Protein AF-A0AAE0E364-F1 (afdb_monomer_lite)

Radius of gyration: 18.72 Å; chains: 1; bounding box: 36×36×60 Å

Sequence (112 aa):
MSKFCPLLTIGPAVPSFYLDNRVQNDKDNDLNLYKLLDPSICTNWLNTKPERSVVYVSFGNMDCLSNEQMEELAWGLKQNNFYFLWVVRASEEPKLLKQFIEEIADKGLLVK

Organism: NCBI:txid43782

Structure (mmCIF, N/CA/C/O backbone):
data_AF-A0AAE0E364-F1
#
_entry.id   AF-A0AAE0E364-F1
#
loop_
_atom_site.group_PDB
_atom_site.id
_atom_site.type_symbol
_atom_site.label_atom_id
_atom_site.label_alt_id
_atom_site.label_comp_id
_atom_site.label_asym_id
_atom_site.label_entity_id
_atom_site.label_seq_id
_atom_site.pdbx_PDB_ins_code
_atom_site.Cartn_x
_atom_site.Cartn_y
_atom_site.Cartn_z
_atom_site.occupancy
_atom_site.B_iso_or_equiv
_atom_site.auth_seq_id
_atom_site.auth_comp_id
_atom_site.auth_asym_id
_atom_site.auth_atom_id
_atom_site.pdbx_PDB_model_num
ATOM 1 N N . MET A 1 1 ? 7.410 23.446 -40.895 1.00 49.69 1 MET A N 1
ATOM 2 C CA . MET A 1 1 ? 7.978 22.079 -40.929 1.00 49.69 1 MET A CA 1
ATOM 3 C C . MET A 1 1 ? 8.022 21.575 -39.496 1.00 49.69 1 MET A C 1
ATOM 5 O O . 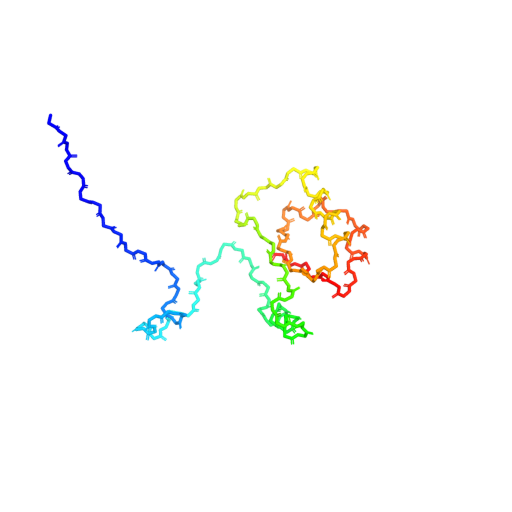MET A 1 1 ? 8.785 22.131 -38.713 1.00 49.69 1 MET A O 1
ATOM 9 N N . SER A 1 2 ? 7.148 20.643 -39.100 1.00 66.12 2 SER A N 1
ATOM 10 C CA . SER A 1 2 ? 7.218 20.081 -37.745 1.00 66.12 2 SER A CA 1
ATOM 11 C C . SER A 1 2 ? 8.463 19.201 -37.642 1.00 66.12 2 SER A C 1
ATOM 13 O O . SER A 1 2 ? 8.738 18.377 -38.514 1.00 66.12 2 SER A O 1
ATOM 15 N N . LYS A 1 3 ? 9.266 19.430 -36.603 1.00 71.94 3 LYS A N 1
ATOM 16 C CA . LYS A 1 3 ? 10.388 18.558 -36.264 1.00 71.94 3 LYS A CA 1
ATOM 17 C C . LYS A 1 3 ? 9.791 17.262 -35.724 1.00 71.94 3 LYS A C 1
ATOM 19 O O . LYS A 1 3 ? 9.151 17.276 -34.677 1.00 71.94 3 LYS A O 1
ATOM 24 N N . PHE A 1 4 ? 9.949 16.173 -36.466 1.00 78.62 4 PHE A N 1
ATOM 25 C CA . PHE A 1 4 ? 9.552 14.847 -36.009 1.00 78.62 4 PHE A CA 1
ATOM 26 C C . PHE A 1 4 ? 10.477 14.446 -34.852 1.00 78.62 4 PHE A C 1
ATOM 28 O O . PHE A 1 4 ? 11.696 14.428 -35.022 1.00 78.62 4 PHE A O 1
ATOM 35 N N . CYS A 1 5 ? 9.915 14.184 -33.673 1.00 83.88 5 CYS A N 1
ATOM 36 C CA . CYS A 1 5 ? 10.658 13.672 -32.526 1.00 83.88 5 CYS A CA 1
ATOM 37 C C . CYS A 1 5 ? 10.397 12.162 -32.436 1.00 83.88 5 CYS A C 1
ATOM 39 O O . CYS A 1 5 ? 9.250 11.784 -32.184 1.00 83.88 5 CYS A O 1
ATOM 41 N N . PRO A 1 6 ? 11.391 11.291 -32.686 1.00 88.56 6 PRO A N 1
ATOM 42 C CA . PRO A 1 6 ? 11.196 9.856 -32.544 1.00 88.56 6 PRO A CA 1
ATOM 43 C C . PRO A 1 6 ? 11.042 9.515 -31.057 1.00 88.56 6 PRO A C 1
ATOM 45 O O . PRO A 1 6 ? 12.002 9.569 -30.291 1.00 88.56 6 PRO A O 1
ATOM 48 N N . LEU A 1 7 ? 9.818 9.183 -30.650 1.00 92.69 7 LEU A N 1
ATOM 49 C CA . LEU A 1 7 ? 9.497 8.722 -29.302 1.00 92.69 7 LEU A CA 1
ATOM 50 C C . LEU A 1 7 ? 9.561 7.190 -29.261 1.00 92.69 7 LEU A C 1
ATOM 52 O O . LEU A 1 7 ? 8.939 6.528 -30.091 1.00 92.69 7 LEU A O 1
ATOM 56 N N . LEU A 1 8 ? 10.281 6.630 -28.287 1.00 95.12 8 LEU A N 1
ATOM 57 C CA . LEU A 1 8 ? 10.377 5.187 -28.062 1.00 95.12 8 LEU A CA 1
ATOM 58 C C . LEU A 1 8 ? 9.914 4.850 -26.646 1.00 95.12 8 LEU A C 1
ATOM 60 O O . LEU A 1 8 ? 10.448 5.365 -25.665 1.00 95.12 8 LEU A O 1
ATOM 64 N N . THR A 1 9 ? 8.927 3.967 -26.537 1.00 96.00 9 THR A N 1
ATOM 65 C CA . THR A 1 9 ? 8.450 3.451 -25.254 1.00 96.00 9 THR A CA 1
ATOM 66 C C . THR A 1 9 ? 9.313 2.271 -24.822 1.00 96.00 9 THR A C 1
ATOM 68 O O . THR A 1 9 ? 9.363 1.262 -25.522 1.00 96.00 9 THR A O 1
ATOM 71 N N . ILE A 1 10 ? 9.967 2.386 -23.667 1.00 96.38 10 ILE A N 1
ATOM 72 C CA . ILE A 1 10 ? 10.872 1.359 -23.113 1.00 96.38 10 ILE A CA 1
ATOM 73 C C . ILE A 1 10 ? 10.365 0.741 -21.800 1.00 96.38 10 ILE A C 1
ATOM 75 O O . ILE A 1 10 ? 11.099 0.024 -21.132 1.00 96.38 10 ILE A O 1
ATOM 79 N N . GLY A 1 11 ? 9.137 1.068 -21.394 1.00 96.06 11 GLY A N 1
ATOM 80 C CA . GLY A 1 11 ? 8.541 0.567 -20.157 1.00 96.06 11 GLY A CA 1
ATOM 81 C C . GLY A 1 11 ? 7.820 -0.778 -20.323 1.00 96.06 11 GLY A C 1
ATOM 82 O O . GLY A 1 11 ? 7.641 -1.244 -21.451 1.00 96.06 11 GLY A O 1
ATOM 83 N N . PRO A 1 12 ? 7.332 -1.357 -19.210 1.00 94.94 12 PRO A N 1
ATOM 84 C CA . PRO A 1 12 ? 7.421 -0.848 -17.834 1.00 94.94 12 PRO A CA 1
ATOM 85 C C . PRO A 1 12 ? 8.800 -1.087 -17.191 1.00 94.94 12 PRO A C 1
ATOM 87 O O . PRO A 1 12 ? 9.484 -2.043 -17.527 1.00 94.94 12 PRO A O 1
ATOM 90 N N . ALA A 1 13 ? 9.185 -0.238 -16.235 1.00 94.81 13 ALA A N 1
ATOM 91 C CA . ALA A 1 13 ? 10.427 -0.376 -15.461 1.00 94.81 13 ALA A CA 1
ATOM 92 C C . ALA A 1 13 ? 10.201 -1.121 -14.128 1.00 94.81 13 ALA A C 1
ATOM 94 O O . ALA A 1 13 ? 10.715 -0.727 -13.087 1.00 94.81 13 ALA A O 1
ATOM 95 N N . VAL A 1 14 ? 9.354 -2.151 -14.149 1.00 95.62 14 VAL A N 1
ATOM 96 C CA . VAL A 1 14 ? 9.143 -3.052 -13.005 1.00 95.62 14 VAL A CA 1
ATOM 97 C C . VAL A 1 14 ? 10.276 -4.085 -13.015 1.00 95.62 14 VAL A C 1
ATOM 99 O O . VAL A 1 14 ? 10.595 -4.550 -14.113 1.00 95.62 14 VAL A O 1
ATOM 102 N N . PRO A 1 15 ? 10.851 -4.476 -11.857 1.00 95.62 15 PRO A N 1
ATOM 103 C CA . PRO A 1 15 ? 11.931 -5.458 -11.821 1.00 95.62 15 PRO A CA 1
ATOM 104 C C . PRO A 1 15 ? 11.598 -6.725 -12.614 1.00 95.62 15 PRO A C 1
ATOM 106 O O . PRO A 1 15 ? 10.504 -7.289 -12.482 1.00 95.62 15 PRO A O 1
ATOM 109 N N . SER A 1 16 ? 12.547 -7.167 -13.440 1.00 95.75 16 SER A N 1
ATOM 110 C CA . SER A 1 16 ? 12.420 -8.284 -14.381 1.00 95.75 16 SER A CA 1
ATOM 111 C C . SER A 1 16 ? 11.885 -9.549 -13.716 1.00 95.75 16 SER A C 1
ATOM 113 O O . SER A 1 16 ? 11.065 -10.244 -14.315 1.00 95.75 16 SER A O 1
ATOM 115 N N . PHE A 1 17 ? 12.265 -9.817 -12.463 1.00 95.94 17 PHE A N 1
ATOM 116 C CA . PHE A 1 17 ? 11.783 -10.954 -11.675 1.00 95.94 17 PHE A CA 1
ATOM 117 C C . PHE A 1 17 ? 10.251 -11.104 -11.663 1.00 95.94 17 PHE A C 1
ATOM 119 O O . PHE A 1 17 ? 9.752 -12.227 -11.685 1.00 95.94 17 PHE A O 1
ATOM 126 N N . TYR A 1 18 ? 9.497 -9.997 -11.667 1.00 95.00 18 TYR A N 1
ATOM 127 C CA . TYR A 1 18 ? 8.028 -10.020 -11.635 1.00 95.00 18 TYR A CA 1
ATOM 128 C C . TYR A 1 18 ? 7.371 -10.147 -13.016 1.00 95.00 18 TYR A C 1
ATOM 130 O O . TYR A 1 18 ? 6.153 -10.312 -13.088 1.00 9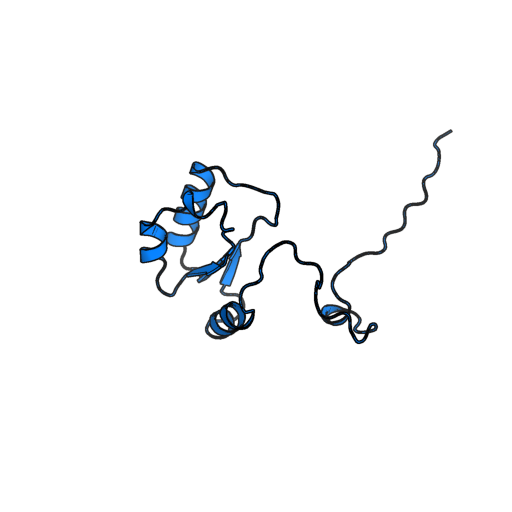5.00 18 TYR A O 1
ATOM 138 N N . LEU A 1 19 ? 8.138 -10.035 -14.106 1.00 95.56 19 LEU A N 1
ATOM 139 C CA . LEU A 1 19 ? 7.623 -10.004 -15.475 1.00 95.56 19 LEU A CA 1
ATOM 140 C C . LEU A 1 19 ? 8.294 -11.061 -16.361 1.00 95.56 19 LEU A C 1
ATOM 142 O O . LEU A 1 19 ? 7.812 -12.186 -16.465 1.00 95.56 19 LEU A O 1
ATOM 146 N N . ASP A 1 20 ? 9.376 -10.688 -17.044 1.00 95.38 20 ASP A N 1
ATOM 147 C CA . ASP A 1 20 ? 10.024 -11.497 -18.077 1.00 95.38 20 ASP A CA 1
ATOM 148 C C . ASP A 1 20 ? 11.151 -12.390 -17.535 1.00 95.38 20 ASP A C 1
ATOM 150 O O . ASP A 1 20 ? 11.594 -13.303 -18.231 1.00 95.38 20 ASP A O 1
ATOM 154 N N . ASN A 1 21 ? 11.597 -12.142 -16.300 1.00 94.44 21 ASN A N 1
ATOM 155 C CA . ASN A 1 21 ? 12.610 -12.893 -15.561 1.00 94.44 21 ASN A CA 1
ATOM 156 C C . ASN A 1 21 ? 13.905 -13.148 -16.363 1.00 94.44 21 ASN A C 1
ATOM 158 O O . ASN A 1 21 ? 14.568 -14.176 -16.212 1.00 94.44 21 ASN A O 1
ATOM 162 N N . ARG A 1 22 ? 14.261 -12.220 -17.261 1.00 96.62 22 ARG A N 1
ATOM 163 C CA . ARG A 1 22 ? 15.454 -12.311 -18.119 1.00 96.62 22 ARG A CA 1
ATOM 164 C C . ARG A 1 22 ? 16.712 -11.794 -17.428 1.00 96.62 22 ARG A C 1
ATOM 166 O O . ARG A 1 22 ? 17.814 -12.164 -17.829 1.00 96.62 22 ARG A O 1
ATOM 173 N N . VAL A 1 23 ? 16.565 -10.953 -16.404 1.00 95.25 23 VAL A N 1
ATOM 174 C CA . VAL A 1 23 ? 17.680 -10.378 -15.642 1.00 95.25 23 VAL A CA 1
ATOM 175 C C . VAL A 1 23 ? 17.733 -11.031 -14.258 1.00 95.25 23 VAL A C 1
ATOM 177 O O . VAL A 1 23 ? 16.901 -10.768 -13.399 1.00 95.25 23 VAL A O 1
ATOM 180 N N . GLN A 1 24 ? 18.729 -11.895 -14.030 1.00 86.88 24 GLN A N 1
ATOM 181 C CA . GLN A 1 24 ? 18.778 -12.819 -12.879 1.00 86.88 24 GLN A CA 1
ATOM 182 C C . GLN A 1 24 ? 18.845 -12.158 -11.486 1.00 86.88 24 GLN A C 1
ATOM 184 O O . GLN A 1 24 ? 18.537 -12.811 -10.487 1.00 86.88 24 GLN A O 1
ATOM 189 N N . ASN A 1 25 ? 19.217 -10.878 -11.414 1.00 91.00 25 ASN A N 1
ATOM 190 C CA . ASN A 1 25 ? 19.394 -10.137 -10.160 1.00 91.00 25 ASN A CA 1
ATOM 191 C C . ASN A 1 25 ? 18.468 -8.921 -10.032 1.00 91.00 25 ASN A C 1
ATOM 193 O O . ASN A 1 25 ? 18.625 -8.148 -9.100 1.00 91.00 25 ASN A O 1
ATOM 197 N N . ASP A 1 26 ? 17.519 -8.748 -10.946 1.00 93.62 26 ASP A N 1
ATOM 198 C CA . ASP A 1 26 ? 16.591 -7.617 -10.934 1.00 93.62 26 ASP A CA 1
ATOM 199 C C . ASP A 1 26 ? 15.294 -8.017 -10.216 1.00 93.62 26 ASP A C 1
ATOM 201 O O . ASP A 1 26 ? 14.312 -8.427 -10.844 1.00 93.62 26 ASP A O 1
ATOM 205 N N . LYS A 1 27 ? 15.347 -8.018 -8.877 1.00 91.06 27 LYS A N 1
ATOM 206 C CA . LYS A 1 27 ? 14.289 -8.538 -7.987 1.00 91.06 27 LYS A CA 1
ATOM 207 C C . LYS A 1 27 ? 13.561 -7.453 -7.201 1.00 91.06 27 LYS A C 1
ATOM 209 O O . LYS A 1 27 ? 12.431 -7.672 -6.757 1.00 91.06 27 LYS A O 1
ATOM 214 N N . ASP A 1 28 ? 14.187 -6.303 -7.034 1.00 87.69 28 ASP A N 1
ATOM 215 C CA . ASP A 1 28 ? 13.726 -5.232 -6.174 1.00 87.69 28 ASP A CA 1
ATOM 216 C C . ASP A 1 28 ? 14.207 -3.866 -6.667 1.00 87.69 28 ASP A C 1
ATOM 218 O O . ASP A 1 28 ? 15.012 -3.734 -7.584 1.00 87.69 28 ASP A O 1
ATOM 222 N N . ASN A 1 29 ? 13.612 -2.821 -6.096 1.00 83.38 29 ASN A N 1
ATOM 223 C CA . ASN A 1 29 ? 14.040 -1.454 -6.342 1.00 83.38 29 ASN A CA 1
ATOM 224 C C . ASN A 1 29 ? 15.125 -1.113 -5.317 1.00 83.38 29 ASN A C 1
ATOM 226 O O . ASN A 1 29 ? 14.802 -0.663 -4.221 1.00 83.38 29 ASN A O 1
ATOM 230 N N . ASP A 1 30 ? 16.393 -1.333 -5.656 1.00 85.56 30 ASP A N 1
ATOM 231 C CA . ASP A 1 30 ? 17.511 -1.277 -4.695 1.00 85.56 30 ASP A CA 1
ATOM 232 C C . ASP A 1 30 ? 17.794 0.131 -4.137 1.00 85.56 30 ASP A C 1
ATOM 234 O O . ASP A 1 30 ? 18.369 0.298 -3.059 1.00 85.56 30 ASP A O 1
ATOM 238 N N . LEU A 1 31 ? 17.386 1.175 -4.861 1.00 87.75 31 LEU A N 1
ATOM 239 C CA . LEU A 1 31 ? 17.631 2.570 -4.498 1.00 87.75 31 LEU A CA 1
ATOM 240 C C . LEU A 1 31 ? 16.414 3.173 -3.786 1.00 87.75 31 LEU A C 1
ATOM 242 O O . LEU A 1 31 ? 15.514 3.721 -4.422 1.00 87.75 31 LEU A O 1
ATOM 246 N N . ASN A 1 32 ? 16.416 3.121 -2.450 1.00 85.56 32 ASN A N 1
ATOM 247 C CA . ASN A 1 32 ? 15.355 3.684 -1.610 1.00 85.56 32 ASN A CA 1
ATOM 248 C C . ASN A 1 32 ? 15.839 4.908 -0.830 1.00 85.56 32 ASN A C 1
ATOM 250 O O . ASN A 1 32 ? 16.841 4.859 -0.121 1.00 85.56 32 ASN A O 1
ATOM 254 N N . LEU A 1 33 ? 15.083 6.004 -0.921 1.00 85.81 33 LEU A N 1
ATOM 255 C CA . LEU A 1 33 ? 15.336 7.232 -0.154 1.00 85.81 33 LEU A CA 1
ATOM 256 C C . LEU A 1 33 ? 14.785 7.168 1.279 1.00 85.81 33 LEU A C 1
ATOM 258 O O . LEU A 1 33 ? 15.121 8.010 2.109 1.00 85.81 33 LEU A O 1
ATOM 262 N N . TYR A 1 34 ? 13.939 6.180 1.567 1.00 82.19 34 TYR A N 1
ATOM 263 C CA . TYR A 1 34 ? 13.315 5.976 2.869 1.00 82.19 34 TYR A CA 1
ATOM 264 C C . TYR A 1 34 ? 13.832 4.690 3.494 1.00 82.19 34 TYR A C 1
ATOM 266 O O . TYR A 1 34 ? 14.111 3.708 2.803 1.00 82.19 34 TYR A O 1
ATOM 274 N N . LYS A 1 35 ? 13.942 4.690 4.823 1.00 81.31 35 LYS A N 1
ATOM 275 C CA . LYS A 1 35 ? 14.263 3.477 5.566 1.00 81.31 35 LYS A CA 1
ATOM 276 C C . LYS A 1 35 ? 13.088 2.513 5.441 1.00 81.31 35 LYS A C 1
ATOM 278 O O . LYS A 1 35 ? 12.020 2.782 5.978 1.00 81.31 35 LYS A O 1
ATOM 283 N N . LEU A 1 36 ? 13.312 1.395 4.763 1.00 73.81 36 LEU A N 1
ATOM 284 C CA . LEU A 1 36 ? 12.311 0.348 4.643 1.00 73.81 36 LEU A CA 1
ATOM 285 C C . LEU A 1 36 ? 12.109 -0.338 5.997 1.00 73.81 36 LEU A C 1
ATOM 287 O O . LEU A 1 36 ? 13.069 -0.656 6.708 1.00 73.81 36 LEU A O 1
ATOM 291 N N . LEU A 1 37 ? 10.845 -0.556 6.350 1.00 75.81 37 LEU A N 1
ATOM 292 C CA . LEU A 1 37 ? 10.481 -1.499 7.398 1.00 75.81 37 LEU A CA 1
ATOM 293 C C . LEU A 1 37 ? 10.859 -2.916 6.964 1.00 75.81 37 LEU A C 1
ATOM 295 O O . LEU A 1 37 ? 10.998 -3.187 5.771 1.00 75.81 37 LEU A O 1
ATOM 299 N N . ASP A 1 38 ? 11.002 -3.819 7.935 1.00 83.12 38 ASP A N 1
ATOM 300 C CA . ASP A 1 38 ? 11.166 -5.239 7.633 1.00 83.12 38 ASP A CA 1
ATOM 301 C C . ASP A 1 38 ? 9.978 -5.708 6.762 1.00 83.12 38 ASP A C 1
ATOM 303 O O . ASP A 1 38 ? 8.832 -5.673 7.234 1.00 83.12 38 ASP A O 1
ATOM 307 N N . PRO A 1 39 ? 10.219 -6.146 5.507 1.00 82.19 39 PRO A N 1
ATOM 308 C CA . PRO A 1 39 ? 9.162 -6.588 4.599 1.00 82.19 39 PRO A CA 1
ATOM 309 C C . PRO A 1 39 ? 8.319 -7.735 5.167 1.00 82.19 39 PRO A C 1
ATOM 311 O O . PRO A 1 39 ? 7.170 -7.934 4.752 1.00 82.19 39 PRO A O 1
ATOM 314 N N . SER A 1 40 ? 8.869 -8.484 6.130 1.00 88.94 40 SER A N 1
ATOM 315 C CA . SER A 1 40 ? 8.171 -9.572 6.805 1.00 88.94 40 SER A CA 1
ATOM 316 C C . SER A 1 40 ? 6.941 -9.084 7.575 1.00 88.94 40 SER A C 1
ATOM 318 O O . SER A 1 40 ? 5.938 -9.792 7.601 1.00 88.94 40 SER A O 1
ATOM 320 N N . ILE A 1 41 ? 6.952 -7.864 8.127 1.00 90.25 41 ILE A N 1
ATOM 321 C CA . ILE A 1 41 ? 5.832 -7.313 8.910 1.00 90.25 41 ILE A CA 1
ATOM 322 C C . ILE A 1 41 ? 4.582 -7.206 8.032 1.00 90.25 41 ILE A C 1
ATOM 324 O O . ILE A 1 41 ? 3.528 -7.750 8.368 1.00 90.25 41 ILE A O 1
ATOM 328 N N . CYS A 1 42 ? 4.718 -6.550 6.876 1.00 91.75 42 CYS A N 1
ATOM 329 C CA . CYS A 1 42 ? 3.625 -6.377 5.923 1.00 91.75 42 CYS A CA 1
ATOM 330 C C . CYS A 1 42 ? 3.173 -7.725 5.365 1.00 91.75 42 CYS A C 1
ATOM 332 O O . CYS A 1 42 ? 1.982 -8.028 5.354 1.00 91.75 42 CYS A O 1
ATOM 334 N N . THR A 1 43 ? 4.129 -8.549 4.931 1.00 92.69 43 THR A N 1
ATOM 335 C CA . THR A 1 43 ? 3.832 -9.818 4.257 1.00 92.69 43 THR A CA 1
ATOM 336 C C . THR A 1 43 ? 3.146 -10.805 5.201 1.00 92.69 43 THR A C 1
ATOM 338 O O . THR A 1 43 ? 2.136 -11.404 4.839 1.00 92.69 43 THR A O 1
ATOM 341 N N . ASN A 1 44 ? 3.617 -10.920 6.446 1.00 94.94 44 ASN A N 1
ATOM 342 C CA . ASN A 1 44 ? 2.996 -11.781 7.451 1.00 94.94 44 ASN A CA 1
ATOM 343 C C . ASN A 1 44 ? 1.581 -11.314 7.793 1.00 94.94 44 ASN A C 1
ATOM 345 O O . ASN A 1 44 ? 0.679 -12.143 7.873 1.00 94.94 44 ASN A O 1
ATOM 349 N N . TRP A 1 45 ? 1.352 -10.005 7.951 1.00 94.94 45 TRP A N 1
ATOM 350 C CA . TRP A 1 45 ? 0.008 -9.493 8.223 1.00 94.94 45 TRP A CA 1
ATOM 351 C C . TRP A 1 45 ? -0.949 -9.727 7.047 1.00 94.94 45 TRP A C 1
ATOM 353 O O . TRP A 1 45 ? -2.081 -10.162 7.275 1.00 94.94 45 TRP A O 1
ATOM 363 N N . LEU A 1 46 ? -0.497 -9.510 5.806 1.00 95.50 46 LEU A N 1
ATOM 364 C CA . LEU A 1 46 ? -1.283 -9.766 4.593 1.00 95.50 46 LEU A CA 1
ATOM 365 C C . LEU A 1 46 ? -1.667 -11.245 4.459 1.00 95.50 46 LEU A C 1
ATOM 367 O O . LEU A 1 46 ? -2.824 -11.542 4.180 1.00 95.50 46 LEU A O 1
ATOM 371 N N . ASN A 1 47 ? -0.743 -12.165 4.752 1.00 96.56 47 ASN A N 1
ATOM 372 C CA . ASN A 1 47 ? -0.979 -13.612 4.674 1.00 96.56 47 ASN A CA 1
ATOM 373 C C . ASN A 1 47 ? -2.064 -14.124 5.641 1.00 96.56 47 ASN A C 1
ATOM 375 O O . ASN A 1 47 ? -2.553 -15.238 5.476 1.00 96.56 47 ASN A O 1
ATOM 379 N N . THR A 1 48 ? -2.454 -13.336 6.650 1.00 96.12 48 THR A N 1
ATOM 380 C CA . THR A 1 48 ? -3.552 -13.693 7.572 1.00 96.12 48 THR A CA 1
ATOM 381 C C . THR A 1 48 ? -4.936 -13.270 7.081 1.00 96.12 48 THR A C 1
ATOM 383 O O . THR A 1 48 ? -5.931 -13.598 7.726 1.00 96.12 48 THR A O 1
ATOM 386 N N . LYS A 1 49 ? -5.025 -12.498 5.991 1.00 95.69 49 LYS A N 1
ATOM 387 C CA . LYS A 1 49 ? -6.287 -11.951 5.479 1.00 95.69 49 LYS A CA 1
ATOM 388 C C . LYS A 1 49 ? -6.781 -12.749 4.268 1.00 95.69 49 LYS A C 1
ATOM 390 O O . LYS A 1 49 ? -5.968 -13.344 3.562 1.00 95.69 49 LYS A O 1
ATOM 395 N N . PRO A 1 50 ? -8.101 -12.773 4.009 1.00 95.75 50 PRO A N 1
ATOM 396 C CA . PRO A 1 50 ? -8.630 -13.377 2.793 1.00 95.75 50 PRO A CA 1
ATOM 397 C C . PRO A 1 50 ? -8.022 -12.766 1.522 1.00 95.75 50 PRO A C 1
ATOM 399 O O . PRO A 1 50 ? -7.635 -11.596 1.477 1.00 95.75 50 PRO A O 1
ATOM 402 N N . GLU A 1 51 ? -7.971 -13.550 0.448 1.00 96.00 51 GLU A N 1
ATOM 403 C CA . GLU A 1 51 ? -7.504 -13.037 -0.837 1.00 96.00 51 GLU A CA 1
ATOM 404 C C . GLU A 1 51 ? -8.358 -11.849 -1.299 1.00 96.00 51 GLU A C 1
ATOM 406 O O . GLU A 1 51 ? -9.587 -11.871 -1.209 1.00 96.00 51 GLU A O 1
ATOM 411 N N . ARG A 1 52 ? -7.699 -10.819 -1.846 1.00 94.62 52 ARG A N 1
ATOM 412 C CA . ARG A 1 52 ? -8.345 -9.617 -2.408 1.00 94.62 52 ARG A CA 1
ATOM 413 C C . ARG A 1 52 ? -9.232 -8.845 -1.413 1.00 94.62 52 ARG A C 1
ATOM 415 O O . ARG A 1 52 ? -10.110 -8.104 -1.843 1.00 94.62 52 ARG A O 1
ATOM 422 N N . SER A 1 53 ? -9.010 -8.985 -0.103 1.00 94.25 53 SER A N 1
ATOM 423 C CA . SER A 1 53 ? -9.819 -8.307 0.924 1.00 94.25 53 SER A CA 1
ATOM 424 C C . SER A 1 53 ? -9.170 -7.069 1.549 1.00 94.25 53 SER A C 1
ATOM 426 O O . SER A 1 53 ? -9.782 -6.439 2.412 1.00 94.25 53 SER A O 1
ATOM 428 N N . VAL A 1 54 ? -7.921 -6.762 1.192 1.00 96.38 54 VAL A N 1
ATOM 429 C CA . VAL A 1 54 ? -7.141 -5.665 1.780 1.00 96.38 54 VAL A CA 1
ATOM 430 C C . VA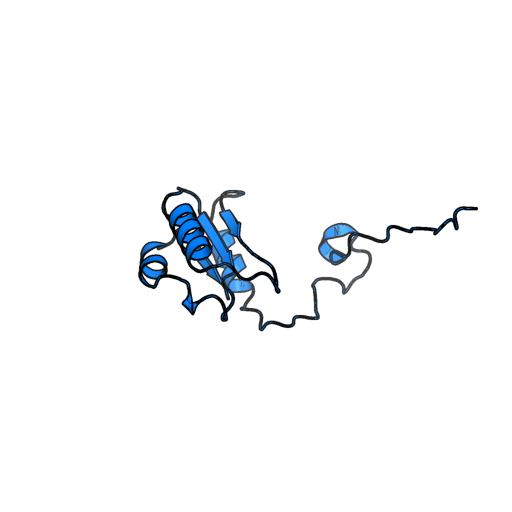L A 1 54 ? -7.042 -4.511 0.789 1.00 96.38 54 VAL A C 1
ATOM 432 O O . VAL A 1 54 ? -6.592 -4.696 -0.340 1.00 96.38 54 VAL A O 1
ATOM 435 N N . VAL A 1 55 ? -7.406 -3.311 1.232 1.00 96.12 55 VAL A N 1
ATOM 436 C CA . VAL A 1 55 ? -7.187 -2.068 0.487 1.00 96.12 55 VAL A CA 1
ATOM 437 C C . VAL A 1 55 ? -5.782 -1.545 0.786 1.00 96.12 55 VAL A C 1
ATOM 439 O O . VAL A 1 55 ? -5.446 -1.283 1.940 1.00 96.12 55 VAL A O 1
ATOM 442 N N . TYR A 1 56 ? -4.955 -1.386 -0.247 1.00 95.56 56 TYR A N 1
ATOM 443 C CA . TYR A 1 56 ? -3.653 -0.730 -0.129 1.00 95.56 56 TYR A CA 1
ATOM 444 C C . TYR A 1 56 ? -3.793 0.775 -0.367 1.00 95.56 56 TYR A C 1
ATOM 446 O O . TYR A 1 56 ? -4.337 1.190 -1.389 1.00 95.56 56 TYR A O 1
ATOM 454 N N . VAL A 1 57 ? -3.284 1.584 0.564 1.00 94.94 57 VAL A N 1
ATOM 455 C CA . VAL A 1 57 ? -3.337 3.048 0.499 1.00 94.94 57 VAL A CA 1
ATOM 456 C C . VAL A 1 57 ? -1.923 3.611 0.600 1.00 94.94 57 VAL A C 1
ATOM 458 O O . VAL A 1 57 ? -1.217 3.382 1.583 1.00 94.94 57 VAL A O 1
ATOM 461 N N . SER A 1 58 ? -1.504 4.360 -0.419 1.00 93.31 58 SER A N 1
ATOM 462 C CA . SER A 1 58 ? -0.205 5.033 -0.470 1.00 93.31 58 SER A CA 1
ATOM 463 C C . SER A 1 58 ? -0.279 6.263 -1.370 1.00 93.31 58 SER A C 1
ATOM 465 O O . SER A 1 58 ? -0.906 6.224 -2.427 1.00 93.31 58 SER A O 1
ATOM 467 N N . PHE A 1 59 ? 0.396 7.334 -0.952 1.00 92.50 59 PHE A N 1
ATOM 468 C CA . PHE A 1 59 ? 0.511 8.606 -1.679 1.00 92.50 59 PHE A CA 1
ATOM 469 C C . PHE A 1 59 ? 1.943 8.834 -2.193 1.00 92.50 59 PHE A C 1
ATOM 471 O O . PHE A 1 59 ? 2.405 9.961 -2.342 1.00 92.50 59 PHE A O 1
ATOM 478 N N . GLY A 1 60 ? 2.699 7.752 -2.405 1.00 89.25 60 GLY A N 1
ATOM 479 C CA . GLY A 1 60 ? 4.069 7.836 -2.908 1.00 89.25 60 GLY A CA 1
ATOM 480 C C . GLY A 1 60 ? 5.012 8.626 -1.990 1.00 89.25 60 GLY A C 1
ATOM 481 O O . GLY A 1 60 ? 4.844 8.678 -0.769 1.00 89.25 60 GLY A O 1
ATOM 482 N N . ASN A 1 61 ? 6.050 9.217 -2.585 1.00 84.50 61 ASN A N 1
ATOM 483 C CA . ASN A 1 61 ? 7.135 9.882 -1.859 1.00 84.50 61 ASN A CA 1
ATOM 484 C C . ASN A 1 61 ? 6.926 11.392 -1.645 1.00 84.50 61 ASN A C 1
ATOM 486 O O . ASN A 1 61 ? 7.382 11.917 -0.632 1.00 84.50 61 ASN A O 1
ATOM 490 N N . MET A 1 62 ? 6.260 12.087 -2.570 1.00 74.69 62 MET A N 1
ATOM 491 C CA . MET A 1 62 ? 6.220 13.556 -2.590 1.00 74.69 62 MET A CA 1
ATOM 492 C C . MET A 1 62 ? 4.868 14.167 -2.217 1.00 74.69 62 MET A C 1
ATOM 494 O O . MET A 1 62 ? 4.837 15.335 -1.838 1.00 74.69 62 MET A O 1
ATOM 498 N N . ASP A 1 63 ? 3.770 13.413 -2.264 1.00 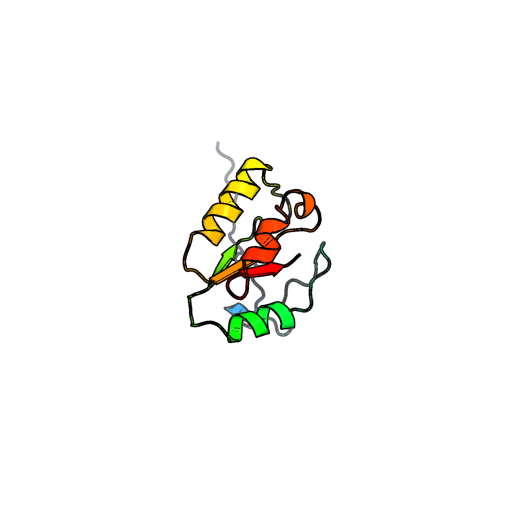75.75 63 ASP A N 1
ATOM 499 C CA . ASP A 1 63 ? 2.452 13.989 -1.994 1.00 75.75 63 ASP A CA 1
ATOM 500 C C . ASP A 1 63 ? 2.186 14.059 -0.490 1.00 75.75 63 ASP A C 1
ATOM 502 O O . ASP A 1 63 ? 2.282 13.053 0.221 1.00 75.75 63 ASP A O 1
ATOM 506 N N . CYS A 1 64 ? 1.846 15.250 0.001 1.00 79.50 64 CYS A N 1
ATOM 507 C CA . CYS A 1 64 ? 1.446 15.492 1.386 1.00 79.50 64 CYS A CA 1
ATOM 508 C C . CYS A 1 64 ? -0.054 15.785 1.436 1.00 79.50 64 CYS A C 1
ATOM 510 O O . CYS A 1 64 ? -0.535 16.660 0.716 1.00 79.50 64 CYS A O 1
ATOM 512 N N . LEU A 1 65 ? -0.782 15.090 2.309 1.00 88.12 65 LEU A N 1
ATOM 513 C CA . LEU A 1 65 ? -2.204 15.355 2.526 1.00 88.12 65 LEU A CA 1
ATOM 514 C C . LEU A 1 65 ? -2.382 16.576 3.432 1.00 88.12 65 LEU A C 1
ATOM 516 O O . LEU A 1 65 ? -1.575 16.810 4.340 1.00 88.12 65 LEU A O 1
ATOM 520 N N . SER A 1 66 ? -3.442 17.356 3.214 1.00 92.69 66 SER A N 1
ATOM 521 C CA . SER A 1 66 ? -3.873 18.330 4.223 1.00 92.69 66 SER A CA 1
ATOM 522 C C . SER A 1 66 ? -4.361 17.605 5.484 1.00 92.69 66 SER A C 1
ATOM 524 O O . SER A 1 66 ? -4.640 16.404 5.452 1.00 92.69 66 SER A O 1
ATOM 526 N N . ASN A 1 67 ? -4.466 18.319 6.606 1.00 92.19 67 ASN A N 1
ATOM 527 C CA . ASN A 1 67 ? -4.984 17.727 7.842 1.00 92.19 67 ASN A CA 1
ATOM 528 C C . ASN A 1 67 ? -6.426 17.237 7.652 1.00 92.19 67 ASN A C 1
ATOM 530 O O . ASN A 1 67 ? -6.750 16.130 8.064 1.00 92.19 67 ASN A O 1
ATOM 534 N N . GLU A 1 68 ? -7.252 18.022 6.957 1.00 94.19 68 GLU A N 1
ATOM 535 C CA . GLU A 1 68 ? -8.642 17.674 6.654 1.00 94.19 68 GLU A CA 1
ATOM 536 C C . GLU A 1 68 ? -8.714 16.427 5.762 1.00 94.19 68 GLU A C 1
ATOM 538 O O . GLU A 1 68 ? -9.497 15.522 6.020 1.00 94.19 68 GLU A O 1
ATOM 543 N N . GLN A 1 69 ? -7.853 16.322 4.743 1.00 94.19 69 GLN A N 1
ATOM 544 C CA . GLN A 1 69 ? -7.802 15.134 3.883 1.00 94.19 69 GLN A CA 1
ATOM 545 C C . GLN A 1 69 ? -7.341 13.885 4.641 1.00 94.19 69 GLN A C 1
ATOM 547 O O . GLN A 1 69 ? -7.855 12.793 4.402 1.00 94.19 69 GLN A O 1
ATOM 552 N N . MET A 1 70 ? -6.367 14.040 5.540 1.00 93.38 70 MET A N 1
ATOM 553 C CA . MET A 1 70 ? -5.879 12.955 6.387 1.00 93.38 70 MET A CA 1
ATOM 554 C C . MET A 1 70 ? -6.981 12.454 7.327 1.00 93.38 70 MET A C 1
ATOM 556 O O . MET A 1 70 ? -7.146 11.245 7.496 1.00 93.38 70 MET A O 1
ATOM 560 N N . GLU A 1 71 ? -7.744 13.382 7.907 1.00 92.62 71 GLU A N 1
ATOM 561 C CA . GLU A 1 71 ? -8.883 13.086 8.770 1.00 92.62 71 G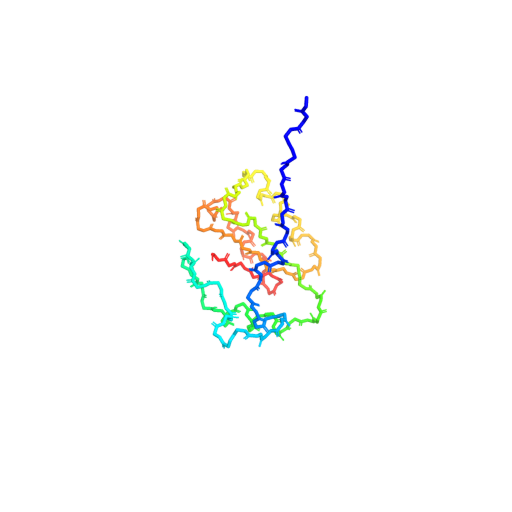LU A CA 1
ATOM 562 C C . GLU A 1 71 ? -9.988 12.359 7.997 1.00 92.62 71 GLU A C 1
ATOM 564 O O . GLU A 1 71 ? -10.363 11.254 8.383 1.00 92.62 71 GLU A O 1
ATOM 569 N N . GLU A 1 72 ? -10.449 12.902 6.871 1.00 93.94 72 GLU A N 1
ATOM 570 C CA . GLU A 1 72 ? -11.494 12.278 6.047 1.00 93.94 72 GLU A CA 1
ATOM 571 C C . GLU A 1 72 ? -11.093 10.877 5.566 1.00 93.94 72 GLU A C 1
ATOM 573 O O . GLU A 1 72 ? -11.902 9.946 5.584 1.00 93.94 72 GLU A O 1
ATOM 578 N N . LEU A 1 73 ? -9.824 10.681 5.195 1.00 93.31 73 LEU A N 1
ATOM 579 C CA . LEU A 1 73 ? -9.316 9.366 4.817 1.00 93.31 73 LEU A CA 1
ATOM 580 C C . LEU A 1 73 ? -9.334 8.387 5.997 1.00 93.31 73 LEU A C 1
ATOM 582 O O . LEU A 1 73 ? -9.769 7.245 5.837 1.00 93.31 73 LEU A O 1
ATOM 586 N N . ALA A 1 74 ? -8.905 8.822 7.183 1.00 92.00 74 ALA A N 1
ATOM 587 C CA . ALA A 1 74 ? -8.946 8.006 8.393 1.00 92.00 74 ALA A CA 1
ATOM 588 C C . ALA A 1 74 ? -10.392 7.627 8.766 1.00 92.00 74 ALA A C 1
ATOM 590 O O . ALA A 1 74 ? -10.690 6.456 9.012 1.00 92.00 74 ALA A O 1
ATOM 591 N N . TRP A 1 75 ? -11.316 8.589 8.728 1.00 91.25 75 TRP A N 1
ATOM 592 C CA . TRP A 1 75 ? -12.743 8.351 8.947 1.00 91.25 75 TRP A CA 1
ATOM 593 C C . TRP A 1 75 ? -13.325 7.369 7.931 1.00 91.25 75 TRP A C 1
ATOM 595 O O . TRP A 1 75 ? -14.007 6.417 8.321 1.00 91.25 75 TRP A O 1
ATOM 605 N N . GLY A 1 76 ? -13.009 7.544 6.648 1.00 92.06 76 GLY A N 1
ATOM 606 C CA . GLY A 1 76 ? -13.422 6.636 5.585 1.00 92.06 76 GLY A CA 1
ATOM 607 C C . GLY A 1 76 ? -12.917 5.214 5.821 1.00 92.06 76 GLY A C 1
ATOM 608 O O . GLY A 1 76 ? -13.706 4.271 5.815 1.00 92.06 76 GLY A O 1
ATOM 609 N N . LEU A 1 77 ? -11.625 5.036 6.096 1.00 91.94 77 LEU A N 1
ATOM 610 C CA . LEU A 1 77 ? -11.048 3.716 6.366 1.00 91.94 77 LEU A CA 1
ATOM 611 C C . LEU A 1 77 ? -11.675 3.050 7.598 1.00 91.94 77 LEU A C 1
ATOM 613 O O . LEU A 1 77 ? -11.935 1.849 7.571 1.00 91.94 77 LEU A O 1
ATOM 617 N N . LYS A 1 78 ? -11.987 3.827 8.641 1.00 88.31 78 LYS A N 1
ATOM 618 C CA . LYS A 1 78 ? -12.624 3.335 9.871 1.00 88.31 78 LYS A CA 1
ATOM 619 C C . LYS A 1 78 ? -14.075 2.895 9.667 1.00 88.31 78 LYS A C 1
ATOM 621 O O . LYS A 1 78 ? -14.488 1.882 10.228 1.00 88.31 78 LYS A O 1
ATOM 626 N N . GLN A 1 79 ? -14.871 3.666 8.927 1.00 87.56 79 GLN A N 1
ATOM 627 C CA . GLN A 1 79 ? -16.299 3.372 8.741 1.00 87.56 79 GLN A CA 1
ATOM 628 C C . GLN A 1 79 ? -16.547 2.184 7.808 1.00 87.56 79 GLN A C 1
ATOM 630 O O . GLN A 1 79 ? -17.611 1.566 7.854 1.00 87.56 79 GLN A O 1
ATOM 635 N N . ASN A 1 80 ? -15.574 1.856 6.963 1.00 79.81 80 ASN A N 1
ATOM 636 C CA . ASN A 1 80 ? -15.688 0.745 6.039 1.00 79.81 80 ASN A CA 1
ATOM 637 C C . ASN A 1 80 ? -15.371 -0.603 6.703 1.00 79.81 80 ASN A C 1
ATOM 639 O O . ASN A 1 80 ? -14.630 -0.707 7.676 1.00 79.81 80 ASN A O 1
ATOM 643 N N . ASN A 1 81 ? -15.918 -1.677 6.132 1.00 80.19 81 ASN A N 1
ATOM 644 C CA . ASN A 1 81 ? -15.698 -3.043 6.616 1.00 80.19 81 ASN A CA 1
ATOM 645 C C . ASN A 1 81 ? -14.536 -3.761 5.901 1.00 80.19 81 ASN A C 1
ATOM 647 O O . ASN A 1 81 ? -14.488 -4.990 5.879 1.00 80.19 81 ASN A O 1
ATOM 651 N N . PHE A 1 82 ? -13.614 -3.000 5.307 1.00 89.62 82 PHE A N 1
ATOM 652 C CA . PHE A 1 82 ? -12.434 -3.535 4.632 1.00 89.62 82 PHE A CA 1
ATOM 653 C C . PHE A 1 82 ? -11.247 -3.622 5.587 1.00 89.62 82 PHE A C 1
ATOM 655 O O . PHE A 1 82 ? -11.072 -2.774 6.461 1.00 89.62 82 PHE A O 1
ATOM 662 N N . TYR A 1 83 ? -10.393 -4.621 5.369 1.00 95.88 83 TYR A N 1
ATOM 663 C CA . TYR A 1 83 ? -9.032 -4.561 5.884 1.00 95.88 83 TYR A CA 1
ATOM 664 C C . TYR A 1 83 ? -8.251 -3.524 5.083 1.00 95.88 83 TYR A C 1
ATOM 666 O O . TYR A 1 83 ? -8.479 -3.378 3.879 1.00 95.88 83 TYR A O 1
ATOM 674 N N . PHE A 1 84 ? -7.301 -2.835 5.703 1.00 95.81 84 PHE A N 1
ATOM 675 C CA . PHE A 1 84 ? -6.476 -1.876 4.975 1.00 95.81 84 PHE A CA 1
ATOM 676 C C . PHE A 1 84 ? -5.023 -1.870 5.438 1.00 95.81 84 PHE A C 1
ATOM 678 O O . PHE A 1 84 ? -4.715 -2.059 6.612 1.00 95.81 84 PHE A O 1
ATOM 685 N N . LEU A 1 85 ? -4.133 -1.634 4.479 1.00 95.31 85 LEU A N 1
ATOM 686 C CA . LEU A 1 85 ? -2.713 -1.389 4.682 1.00 95.31 85 LEU A CA 1
ATOM 687 C C . LEU A 1 85 ? -2.436 0.039 4.221 1.00 95.31 85 LEU A C 1
ATOM 689 O O . LEU A 1 85 ? -2.500 0.313 3.021 1.00 95.31 85 LEU A O 1
ATOM 693 N N . TRP A 1 86 ? -2.142 0.941 5.152 1.00 94.25 86 TRP A N 1
ATOM 694 C CA . TRP A 1 86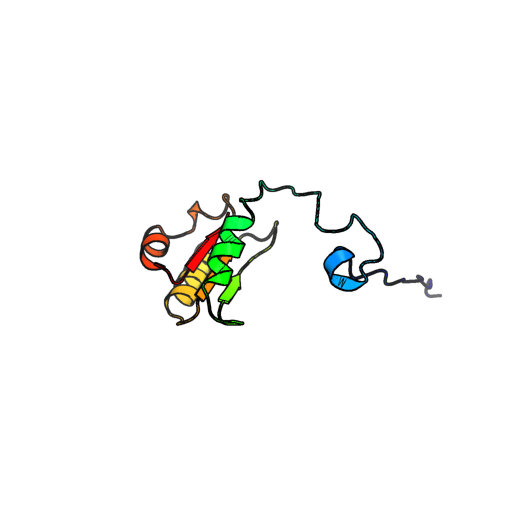 ? -1.936 2.352 4.836 1.00 94.25 86 TRP A CA 1
ATOM 695 C C . TRP A 1 86 ? -0.512 2.792 5.167 1.00 94.25 86 TRP A C 1
ATOM 697 O O . TRP A 1 86 ? -0.063 2.717 6.311 1.00 94.25 86 TRP A O 1
ATOM 707 N N . VAL A 1 87 ? 0.196 3.257 4.136 1.00 92.94 87 VAL A N 1
ATOM 708 C CA . VAL A 1 87 ? 1.513 3.882 4.257 1.00 92.94 87 VAL A CA 1
ATOM 709 C C . VAL A 1 87 ? 1.347 5.336 4.704 1.00 92.94 87 VAL A C 1
ATOM 711 O O . VAL A 1 87 ? 0.907 6.187 3.927 1.00 92.94 87 VAL A O 1
ATOM 714 N N . VAL A 1 88 ? 1.721 5.621 5.949 1.00 91.44 88 VAL A N 1
ATOM 715 C CA . VAL A 1 88 ? 1.754 6.960 6.543 1.00 91.44 88 VAL A CA 1
ATOM 716 C C . VAL A 1 88 ? 3.201 7.304 6.869 1.00 91.44 88 VAL A C 1
ATOM 718 O O . VAL A 1 88 ? 3.752 6.851 7.870 1.00 91.44 88 VAL A O 1
ATOM 721 N N . ARG A 1 89 ? 3.817 8.132 6.020 1.00 89.69 89 ARG A N 1
ATOM 722 C CA . ARG A 1 89 ? 5.214 8.550 6.195 1.00 89.69 89 ARG A CA 1
ATOM 723 C C . ARG A 1 89 ? 5.401 9.259 7.536 1.00 89.69 89 ARG A C 1
ATOM 725 O O . ARG A 1 89 ? 4.521 9.989 7.989 1.00 89.69 89 ARG A O 1
ATOM 732 N N . ALA A 1 90 ? 6.597 9.153 8.110 1.00 88.38 90 ALA A N 1
ATOM 733 C CA . ALA A 1 90 ? 6.933 9.792 9.388 1.00 88.38 90 ALA A CA 1
ATOM 734 C C . ALA A 1 90 ? 6.675 11.317 9.428 1.00 88.38 90 ALA A C 1
ATOM 736 O O . ALA A 1 90 ? 6.374 11.856 10.488 1.00 88.38 90 ALA A O 1
ATOM 737 N N . SER A 1 91 ? 6.761 12.020 8.290 1.00 88.62 91 SER A N 1
ATOM 738 C CA . SER A 1 91 ? 6.430 13.452 8.200 1.00 88.62 91 SER A CA 1
ATOM 739 C C . SER A 1 91 ? 4.928 13.747 8.284 1.00 88.62 91 SER A C 1
ATOM 741 O O . SER A 1 91 ? 4.545 14.851 8.660 1.00 88.62 91 SER A O 1
ATOM 743 N N . GLU A 1 92 ? 4.083 12.778 7.928 1.00 90.44 92 GLU A N 1
ATOM 744 C CA . GLU A 1 92 ? 2.622 12.902 7.890 1.00 90.44 92 GLU A CA 1
ATOM 745 C C . GLU A 1 92 ? 1.958 12.325 9.150 1.00 90.44 92 GLU A C 1
ATOM 747 O O . GLU A 1 92 ? 0.847 12.721 9.490 1.00 90.44 92 GLU A O 1
ATOM 752 N N . GLU A 1 93 ? 2.645 11.438 9.881 1.00 89.12 93 GLU A N 1
ATOM 753 C CA . GLU A 1 93 ? 2.170 10.829 11.133 1.00 89.12 93 GLU A CA 1
ATOM 754 C C . GLU A 1 93 ? 1.629 11.843 12.165 1.00 89.12 93 GLU A C 1
ATOM 756 O O . GLU A 1 93 ? 0.589 11.556 12.757 1.00 89.12 93 GLU A O 1
ATOM 761 N N . PRO A 1 94 ? 2.217 13.046 12.360 1.00 90.81 94 PRO A N 1
ATOM 762 C CA . PRO A 1 94 ? 1.674 14.038 13.295 1.00 90.81 94 PRO A CA 1
ATOM 763 C C . PRO A 1 94 ? 0.262 14.542 12.960 1.00 90.81 94 PRO A C 1
ATOM 765 O O . PRO A 1 94 ? -0.394 15.110 13.830 1.00 90.81 94 PRO A O 1
ATOM 768 N N . LYS A 1 95 ? -0.199 14.364 11.715 1.00 91.31 95 LYS A N 1
ATOM 769 C CA . LYS A 1 95 ? -1.545 14.749 11.262 1.00 91.31 95 LYS A CA 1
ATOM 770 C C . LYS A 1 95 ? -2.595 13.689 11.600 1.00 91.31 95 LYS A C 1
ATOM 772 O O . LYS A 1 95 ? -3.788 13.964 11.532 1.00 91.31 95 LYS A O 1
ATOM 777 N N . LEU A 1 96 ? -2.162 12.474 11.937 1.00 89.69 96 LEU A N 1
ATOM 778 C CA . LEU A 1 96 ? -3.046 11.365 12.261 1.00 89.69 96 LEU A CA 1
ATOM 779 C C . LEU A 1 96 ? -3.549 11.499 13.704 1.00 89.69 96 LEU A C 1
ATOM 781 O O . LEU A 1 96 ? -2.773 11.675 14.647 1.00 89.69 96 LEU A O 1
ATOM 785 N N . LEU A 1 97 ? -4.862 11.380 13.897 1.00 84.56 97 LEU A N 1
ATOM 786 C CA . LEU A 1 97 ? -5.457 11.405 15.230 1.00 84.56 97 LEU A CA 1
ATOM 787 C C . LEU A 1 97 ? -5.023 10.160 16.018 1.00 84.56 97 LEU A C 1
ATOM 789 O O . LEU A 1 97 ? -5.210 9.036 15.560 1.00 84.56 97 LEU A O 1
ATOM 793 N N . LYS A 1 98 ? -4.495 10.335 17.236 1.00 83.38 98 LYS A N 1
ATOM 794 C CA . LYS A 1 98 ? -4.085 9.204 18.099 1.00 83.38 98 LYS A CA 1
ATOM 795 C C . LYS A 1 98 ? -5.220 8.208 18.341 1.00 83.38 98 LYS A C 1
ATOM 797 O O . LYS A 1 98 ? -4.996 7.005 18.301 1.00 83.38 98 LYS A O 1
ATOM 802 N N . GLN A 1 99 ? -6.435 8.730 18.506 1.00 84.38 99 GLN A N 1
ATOM 803 C CA . GLN A 1 99 ? -7.648 7.937 18.670 1.00 84.38 99 GLN A CA 1
ATOM 804 C C . GLN A 1 99 ? -7.864 6.969 17.496 1.00 84.38 99 GLN A C 1
ATOM 806 O O . GLN A 1 99 ? -8.248 5.827 17.716 1.00 84.38 99 GLN A O 1
ATOM 811 N N . PHE A 1 100 ? -7.547 7.377 16.262 1.00 86.75 100 PHE A N 1
ATOM 812 C CA . PHE A 1 100 ? -7.667 6.493 15.104 1.00 86.75 100 PHE A CA 1
ATOM 813 C C . PHE A 1 100 ? -6.740 5.277 15.231 1.00 86.75 100 PHE A C 1
ATOM 815 O O . PHE A 1 100 ? -7.179 4.157 15.003 1.00 86.75 100 PHE A O 1
ATOM 822 N N . ILE A 1 101 ? -5.488 5.462 15.662 1.00 83.94 101 ILE A N 1
ATOM 823 C CA . ILE A 1 101 ? -4.528 4.354 15.827 1.00 83.94 101 ILE A CA 1
ATOM 824 C C . ILE A 1 101 ? -5.034 3.325 16.850 1.00 83.94 101 ILE A C 1
ATOM 826 O O . ILE A 1 101 ? -4.859 2.125 16.660 1.00 83.94 101 ILE A O 1
ATOM 830 N N . GLU A 1 102 ? -5.676 3.786 17.922 1.00 83.56 102 GLU A N 1
ATOM 831 C CA . GLU A 1 102 ? -6.237 2.918 18.963 1.00 83.56 102 GLU A CA 1
ATOM 832 C C . GLU A 1 102 ? -7.479 2.150 18.474 1.00 83.56 102 GLU A C 1
ATOM 834 O O . GLU A 1 102 ? -7.733 1.025 18.903 1.00 83.56 102 GLU A O 1
ATOM 839 N N . GLU A 1 103 ? -8.243 2.731 17.548 1.00 84.00 103 GLU A N 1
ATOM 840 C CA . GLU A 1 103 ? -9.531 2.203 17.087 1.00 84.00 103 GLU A CA 1
ATOM 841 C C . GLU A 1 103 ? -9.438 1.239 15.898 1.00 84.00 103 GLU A C 1
ATOM 843 O O . GLU A 1 103 ? -10.354 0.440 15.694 1.00 84.00 103 GLU A O 1
ATOM 848 N N . ILE A 1 104 ? -8.366 1.289 15.102 1.00 83.50 104 ILE A N 1
ATOM 849 C CA . ILE A 1 104 ? -8.226 0.453 13.892 1.00 83.50 104 ILE A CA 1
ATOM 850 C C . ILE A 1 104 ? -7.985 -1.036 14.182 1.00 83.50 104 ILE A C 1
ATOM 852 O O . ILE A 1 104 ? -8.047 -1.846 13.253 1.00 83.50 104 ILE A O 1
ATOM 856 N N . ALA A 1 105 ? -7.778 -1.390 15.456 1.00 76.00 105 ALA A N 1
ATOM 857 C CA . ALA A 1 105 ? -7.684 -2.753 15.978 1.00 76.00 105 ALA A CA 1
ATOM 858 C C . ALA A 1 105 ? -6.891 -3.698 15.046 1.00 76.00 105 ALA A C 1
ATOM 860 O O . ALA A 1 105 ? -5.790 -3.378 14.610 1.00 76.00 105 ALA A O 1
ATOM 861 N N . ASP A 1 106 ? -7.444 -4.869 14.733 1.00 80.81 106 ASP A N 1
ATOM 862 C CA . ASP A 1 106 ? -6.894 -5.872 13.817 1.00 80.81 106 ASP A CA 1
ATOM 863 C C . ASP A 1 106 ? -7.266 -5.632 12.338 1.00 80.81 106 ASP A C 1
ATOM 865 O O . ASP A 1 106 ? -6.799 -6.357 11.449 1.00 80.81 106 ASP A O 1
ATOM 869 N N . LYS A 1 107 ? -8.093 -4.612 12.060 1.00 89.50 107 LYS A N 1
ATOM 870 C CA . LYS A 1 107 ? -8.580 -4.289 10.711 1.00 89.50 107 LYS A CA 1
ATOM 871 C C . LYS A 1 107 ? -7.555 -3.530 9.870 1.00 89.50 107 LYS A C 1
ATOM 873 O O . LYS A 1 107 ? -7.506 -3.728 8.655 1.00 89.50 107 LYS A O 1
ATOM 878 N N . GLY A 1 108 ? -6.746 -2.682 10.498 1.00 92.12 108 GLY A N 1
ATOM 879 C CA . GLY A 1 108 ? -5.765 -1.838 9.820 1.00 92.12 108 GLY A CA 1
ATOM 880 C C . GLY A 1 108 ? -4.322 -2.185 10.171 1.00 92.12 108 GLY A C 1
ATOM 881 O O . GLY A 1 108 ? -4.015 -2.512 11.313 1.00 92.12 108 GLY A O 1
ATOM 882 N N . LEU A 1 109 ? -3.419 -2.049 9.201 1.00 93.00 109 LEU A N 1
ATOM 883 C CA . LEU A 1 109 ? -1.979 -1.983 9.443 1.00 93.00 109 LEU A CA 1
ATOM 884 C C . LEU A 1 109 ? -1.439 -0.643 8.930 1.00 93.00 109 LEU A C 1
ATOM 886 O O . LEU A 1 109 ? -1.542 -0.333 7.742 1.00 93.00 109 LEU A O 1
ATOM 890 N N . LEU A 1 110 ? -0.857 0.143 9.838 1.00 91.44 110 LEU A N 1
ATOM 891 C CA . LEU A 1 110 ? -0.148 1.382 9.519 1.00 91.44 110 LEU A CA 1
ATOM 892 C C . LEU A 1 110 ? 1.343 1.094 9.358 1.00 91.44 110 LEU A C 1
ATOM 894 O O . LEU A 1 110 ? 1.963 0.489 10.234 1.00 91.44 110 LEU A O 1
ATOM 898 N N . VAL A 1 111 ? 1.918 1.546 8.246 1.00 89.06 111 VAL A N 1
ATOM 899 C CA . VAL A 1 111 ? 3.345 1.384 7.934 1.00 89.06 111 VAL A CA 1
ATOM 900 C C . VAL A 1 111 ? 3.970 2.736 7.608 1.00 89.06 111 VAL A C 1
ATOM 902 O O . VAL A 1 111 ? 3.291 3.611 7.078 1.00 89.06 111 VAL A O 1
ATOM 905 N N . LYS A 1 112 ? 5.240 2.915 7.972 1.00 81.38 112 LYS A N 1
ATOM 906 C CA . LYS A 1 112 ? 5.967 4.189 7.882 1.00 81.38 112 LYS A CA 1
ATOM 907 C C . LYS A 1 112 ? 6.855 4.266 6.653 1.00 81.38 112 LYS A C 1
ATOM 909 O O . LYS A 1 112 ? 7.393 3.201 6.275 1.00 81.38 112 LYS A O 1
#

pLDDT: mean 89.16, std 7.38, range [49.69, 96.62]

Foldseek 3Di:
DDDDDDDDDPDDPQFCVVPVCPDVPRDDDPDDPDDDDDVCVVVVLVVVDDPPQEAEEDPPDPDADDLVRLVVVLVVLLVDPGAYEYEQDPVRVVSHDPVSVVRCPSRYDYHD

Secondary structure (DSSP, 8-state):
-------------S-GGGTT--STT--S----SS-PPPHHHHHHHHHTSPTT-EEEE--TTT----HHHHHHHHHHHHHSS-EEEEE--TTTGGGS-HHHHHH-TTTEEEE-